Protein AF-A0A813LM99-F1 (afdb_monomer_lite)

pLDDT: mean 80.03, std 7.26, range [45.28, 90.12]

Sequence (158 aa):
MTRDASDLASMAFMKMPTLFSSFMRLTMLLLYQVAMPIALGKSLTITQALVRFGPAFAFPMVLISFLRYRTKTTEKALEAQHSAQNAMVQHVKMAIANFEIVRDYRKRGATIEQFEEKIRAFNGRFAHTAAINVNNNKFAAWCTLGLTSIWIQILGCS

Secondary structure (DSSP, 8-state):
-HHHHHHHHHHHHHHHHHHHHHHHHHHHHHHHHHHHHHHTT----HHHHHHHHHHHHHHHHHHHHHHHHHHHHHHHHHHHHHHHHHHHHHHHHHHHHTHHHHHHTTTHHHHHHHHHHHHHHHHHHHHHHHHHHHHHHHHHHHHHHHHHHHHHHHHHT-

Organism: Polarella glacialis (NCBI:txid89957)

Foldseek 3Di:
DVVVVVVVVVVVVVCVVVVVVVVVVLVVLVVCLVVVCVVVVDDDDPVNVCLSCVCSVVLVVVVVVVVVVLVVVLVVLVVQLVVLVVVLVVLVVVCVVCVVVCVVVVVVVVSVVVNVVSVVSNVVSVVVSVVSVVCVVCVSVVSVVVSVVVSCVVVVVD

Structure (mmCIF, N/CA/C/O backbone):
data_AF-A0A813LM99-F1
#
_entry.id   AF-A0A813LM99-F1
#
loop_
_atom_site.group_PDB
_atom_site.id
_atom_site.type_symbol
_atom_site.label_atom_id
_atom_site.label_alt_id
_atom_site.label_comp_id
_atom_site.label_asym_id
_atom_site.label_entity_id
_atom_site.label_seq_id
_atom_site.pdbx_PDB_ins_code
_atom_site.Cartn_x
_atom_site.Cartn_y
_atom_site.Cartn_z
_atom_site.occupancy
_atom_site.B_iso_or_equiv
_atom_site.auth_seq_id
_atom_site.auth_comp_id
_atom_site.auth_asym_id
_atom_site.auth_atom_id
_atom_site.pdbx_PDB_model_num
ATOM 1 N N . MET A 1 1 ? 0.162 10.523 18.604 1.00 47.44 1 MET A N 1
ATOM 2 C CA . MET A 1 1 ? 0.596 10.822 17.221 1.00 47.44 1 MET A CA 1
ATOM 3 C C . MET A 1 1 ? 2.117 10.862 17.060 1.00 47.44 1 MET A C 1
ATOM 5 O O . MET A 1 1 ? 2.588 10.468 16.008 1.00 47.44 1 MET A O 1
ATOM 9 N N . THR A 1 2 ? 2.908 11.267 18.064 1.00 55.50 2 THR A N 1
ATOM 10 C CA . THR A 1 2 ? 4.388 11.238 17.984 1.00 55.50 2 THR A CA 1
ATOM 11 C C . THR A 1 2 ? 4.984 9.825 17.939 1.00 55.50 2 THR A C 1
ATOM 13 O O . THR A 1 2 ? 5.972 9.617 17.247 1.00 55.50 2 THR A O 1
ATOM 16 N N . ARG A 1 3 ? 4.354 8.843 18.602 1.00 57.34 3 ARG A N 1
ATOM 17 C CA . ARG A 1 3 ? 4.784 7.431 18.579 1.00 57.34 3 ARG A CA 1
ATOM 18 C C . ARG A 1 3 ? 4.712 6.799 17.182 1.00 57.34 3 ARG A C 1
ATOM 20 O O . ARG A 1 3 ? 5.632 6.111 16.770 1.00 57.34 3 ARG A O 1
ATOM 27 N N . ASP A 1 4 ? 3.644 7.073 16.436 1.00 65.12 4 ASP A N 1
ATOM 28 C CA . ASP A 1 4 ? 3.460 6.489 15.100 1.00 65.12 4 ASP A CA 1
ATOM 29 C C . ASP A 1 4 ? 4.353 7.182 14.055 1.00 65.12 4 ASP A C 1
ATOM 31 O O . ASP A 1 4 ? 4.738 6.577 13.058 1.00 65.12 4 ASP A O 1
ATOM 35 N N . ALA A 1 5 ? 4.741 8.440 14.304 1.00 72.25 5 ALA A N 1
ATOM 36 C CA . ALA A 1 5 ? 5.650 9.188 13.442 1.00 72.25 5 ALA A CA 1
ATOM 37 C C . ALA A 1 5 ? 7.087 8.636 13.477 1.00 72.25 5 ALA A C 1
ATOM 39 O O . ALA A 1 5 ? 7.723 8.548 12.426 1.00 72.25 5 ALA A O 1
ATOM 40 N N . SER A 1 6 ? 7.594 8.228 14.650 1.00 75.25 6 SER A N 1
ATOM 41 C CA . SER A 1 6 ? 8.930 7.622 14.761 1.00 75.25 6 SER A CA 1
ATOM 42 C C . SER A 1 6 ? 8.997 6.247 14.097 1.00 75.25 6 SER A C 1
ATOM 44 O O . SER A 1 6 ? 9.961 5.957 13.387 1.00 75.25 6 SER A O 1
ATOM 46 N N . ASP A 1 7 ? 7.951 5.432 14.256 1.00 76.75 7 ASP A N 1
ATOM 47 C CA . ASP A 1 7 ? 7.863 4.119 13.609 1.00 76.75 7 ASP A CA 1
ATOM 48 C C . ASP A 1 7 ? 7.746 4.252 12.086 1.00 76.75 7 ASP A C 1
ATOM 50 O O . ASP A 1 7 ? 8.410 3.528 11.340 1.00 76.75 7 ASP A O 1
ATOM 54 N N . LEU A 1 8 ? 6.960 5.222 11.607 1.00 77.88 8 LEU A N 1
ATOM 55 C CA . LEU A 1 8 ? 6.831 5.512 10.180 1.00 77.88 8 LEU A CA 1
ATOM 56 C C . LEU A 1 8 ? 8.158 5.979 9.571 1.00 77.88 8 LEU A C 1
ATOM 58 O O . LEU A 1 8 ? 8.536 5.508 8.497 1.00 77.88 8 LEU A O 1
ATOM 62 N N . ALA A 1 9 ? 8.879 6.870 10.257 1.00 80.12 9 ALA A N 1
ATOM 63 C CA . ALA A 1 9 ? 10.186 7.343 9.813 1.00 80.12 9 ALA A CA 1
ATOM 64 C C . ALA A 1 9 ? 11.206 6.197 9.760 1.00 80.12 9 ALA A C 1
ATOM 66 O O . ALA A 1 9 ? 11.880 6.020 8.745 1.00 80.12 9 ALA A O 1
ATOM 67 N N . SER A 1 10 ? 11.267 5.371 10.806 1.00 80.88 10 SER A N 1
ATOM 68 C CA . SER A 1 10 ? 12.154 4.204 10.863 1.00 80.88 10 SER A CA 1
ATOM 69 C C . SER A 1 10 ? 11.861 3.211 9.729 1.00 80.88 10 SER A C 1
ATOM 71 O O . SER A 1 10 ? 12.764 2.820 8.985 1.00 80.88 10 SER A O 1
ATOM 73 N N . MET A 1 11 ? 10.583 2.888 9.494 1.00 78.69 11 MET A N 1
ATOM 74 C CA . MET A 1 11 ? 10.167 2.041 8.370 1.00 78.69 11 MET A CA 1
ATOM 75 C C . MET A 1 11 ? 10.506 2.648 7.003 1.00 78.69 11 MET A C 1
ATOM 77 O O . MET A 1 11 ? 10.877 1.915 6.083 1.00 78.69 11 MET A O 1
ATOM 81 N N . ALA A 1 12 ? 10.389 3.969 6.847 1.00 76.50 12 ALA A N 1
ATOM 82 C CA . ALA A 1 12 ? 10.765 4.653 5.613 1.00 76.50 12 ALA A CA 1
ATOM 83 C C . ALA A 1 12 ? 12.275 4.544 5.357 1.00 76.50 12 ALA A C 1
ATOM 85 O O . ALA A 1 12 ? 12.684 4.173 4.253 1.00 76.50 12 ALA A O 1
ATOM 86 N N . PHE A 1 13 ? 13.096 4.771 6.386 1.00 83.38 13 PHE A N 1
ATOM 87 C CA . PHE A 1 13 ? 14.548 4.614 6.303 1.00 83.38 13 PHE A CA 1
ATOM 88 C C . PHE A 1 13 ? 14.961 3.180 5.964 1.00 83.38 13 PHE A C 1
ATOM 90 O O . PHE A 1 13 ? 15.801 2.989 5.087 1.00 83.38 13 PHE A O 1
ATOM 97 N N . MET A 1 14 ? 14.329 2.165 6.561 1.00 84.31 14 MET A N 1
ATOM 98 C CA . MET A 1 14 ? 14.629 0.759 6.247 1.00 84.31 14 MET A CA 1
ATOM 99 C C . MET A 1 14 ? 14.322 0.386 4.789 1.00 84.31 14 MET A C 1
ATOM 101 O O . MET A 1 14 ? 14.951 -0.518 4.240 1.00 84.31 14 MET A O 1
ATOM 105 N N . LYS A 1 15 ? 13.380 1.078 4.136 1.00 79.56 15 LYS A N 1
ATOM 106 C CA . LYS A 1 15 ? 13.015 0.817 2.734 1.00 79.56 15 LYS A CA 1
ATOM 107 C C . LYS A 1 15 ? 13.842 1.604 1.715 1.00 79.56 15 LYS A C 1
ATOM 109 O O . LYS A 1 15 ? 13.859 1.225 0.542 1.00 79.56 15 LYS A O 1
ATOM 114 N N . MET A 1 16 ? 14.555 2.653 2.131 1.00 80.75 16 MET A N 1
ATOM 115 C CA . MET A 1 16 ? 15.387 3.468 1.235 1.00 80.75 16 MET A CA 1
ATOM 116 C C . MET A 1 16 ? 16.490 2.672 0.510 1.00 80.75 16 MET A C 1
ATOM 118 O O . MET A 1 16 ? 16.599 2.814 -0.710 1.00 80.75 16 MET A O 1
ATOM 122 N N . PRO A 1 17 ? 17.257 1.778 1.167 1.00 83.62 17 PRO A N 1
ATOM 123 C CA . PRO A 1 17 ? 18.257 0.956 0.479 1.00 83.62 17 PRO A CA 1
ATOM 124 C C . PRO A 1 17 ? 17.652 0.050 -0.600 1.00 83.62 17 PRO A C 1
ATOM 126 O O . PRO A 1 17 ? 18.234 -0.136 -1.669 1.00 83.62 17 PRO A O 1
ATOM 129 N N . THR A 1 18 ? 16.457 -0.494 -0.359 1.00 81.38 18 THR A N 1
ATOM 130 C CA . THR A 1 18 ? 15.755 -1.350 -1.326 1.00 81.38 18 THR A CA 1
ATOM 131 C C . THR A 1 18 ? 15.295 -0.558 -2.550 1.00 81.38 18 THR A C 1
ATOM 133 O O . THR A 1 18 ? 15.402 -1.042 -3.682 1.00 81.38 18 THR A O 1
ATOM 136 N N . LEU A 1 19 ? 14.824 0.675 -2.341 1.00 81.00 19 LEU A N 1
ATOM 137 C CA . LEU A 1 19 ? 14.485 1.599 -3.425 1.00 81.00 19 LEU A CA 1
ATOM 138 C C . LEU A 1 19 ? 15.724 1.965 -4.242 1.00 81.00 19 LEU A C 1
ATOM 140 O O . LEU A 1 19 ? 15.689 1.875 -5.468 1.00 81.00 19 LEU A O 1
ATOM 144 N N . PHE A 1 20 ? 16.830 2.287 -3.572 1.00 83.75 20 PHE A N 1
ATOM 145 C CA . PHE A 1 20 ? 18.097 2.599 -4.228 1.00 83.75 20 PHE A CA 1
ATOM 146 C C . PHE A 1 20 ? 18.624 1.420 -5.059 1.00 83.75 20 PHE A C 1
ATOM 148 O O . PHE A 1 20 ? 19.021 1.596 -6.209 1.00 83.75 20 PHE A O 1
ATOM 155 N N . SER A 1 21 ? 18.554 0.197 -4.524 1.00 80.56 21 SER A N 1
ATOM 156 C CA . SER A 1 21 ? 18.930 -1.017 -5.259 1.00 80.56 21 SER A CA 1
ATOM 157 C C . SER A 1 21 ? 18.062 -1.228 -6.504 1.00 80.56 21 SER A C 1
ATOM 159 O O . SER A 1 21 ? 18.578 -1.530 -7.581 1.00 80.56 21 SER A O 1
ATOM 161 N N . SER A 1 22 ? 16.749 -1.025 -6.382 1.00 81.25 22 SER A N 1
ATOM 162 C CA . SER A 1 22 ? 15.813 -1.158 -7.506 1.00 81.25 22 SER A CA 1
ATOM 163 C C . SER A 1 22 ? 16.073 -0.105 -8.584 1.00 81.25 22 SER A C 1
ATOM 165 O O . SER A 1 22 ? 16.077 -0.428 -9.771 1.00 81.25 22 SER A O 1
ATOM 167 N N . PHE A 1 23 ? 16.361 1.130 -8.172 1.00 82.81 23 PHE A N 1
ATOM 168 C CA . PHE A 1 23 ? 16.754 2.216 -9.065 1.00 82.81 23 PHE A CA 1
ATOM 169 C C . PHE A 1 23 ? 18.056 1.894 -9.809 1.00 82.81 23 PHE A C 1
ATOM 171 O O . PHE A 1 23 ? 18.082 1.944 -11.034 1.00 82.81 23 PHE A O 1
ATOM 178 N N . MET A 1 24 ? 19.105 1.464 -9.100 1.00 86.12 24 MET A N 1
ATOM 179 C CA . MET A 1 24 ? 20.379 1.075 -9.717 1.00 86.12 24 MET A CA 1
ATOM 180 C C . MET A 1 24 ? 20.224 -0.071 -10.721 1.00 86.12 24 MET A C 1
ATOM 182 O O . MET A 1 24 ? 20.816 -0.025 -11.798 1.00 86.12 24 MET A O 1
ATOM 186 N N . ARG A 1 25 ? 19.399 -1.082 -10.415 1.00 83.06 25 ARG A N 1
ATOM 187 C CA . ARG A 1 25 ? 19.092 -2.175 -11.356 1.00 83.06 25 ARG A CA 1
ATOM 188 C C . ARG A 1 25 ? 18.415 -1.664 -12.627 1.00 83.06 25 ARG A C 1
ATOM 190 O O . ARG A 1 25 ? 18.757 -2.121 -13.713 1.00 83.06 25 ARG A O 1
ATOM 197 N N . LEU A 1 26 ? 17.485 -0.719 -12.496 1.00 83.12 26 LEU A N 1
ATOM 198 C CA . LEU A 1 26 ? 16.784 -0.121 -13.631 1.00 83.12 26 LEU A CA 1
ATOM 199 C C . LEU A 1 26 ? 17.740 0.718 -14.494 1.00 83.12 26 LEU A C 1
ATOM 201 O O . LEU A 1 26 ? 17.741 0.584 -15.715 1.00 83.12 26 LEU A O 1
ATOM 205 N N . THR A 1 27 ? 18.624 1.493 -13.862 1.00 83.88 27 THR A N 1
ATOM 206 C CA . THR A 1 27 ? 19.686 2.252 -14.540 1.00 83.88 27 THR A CA 1
ATOM 207 C C . THR A 1 27 ? 20.657 1.336 -15.288 1.00 83.88 27 THR A C 1
ATOM 209 O O . THR A 1 27 ? 20.966 1.592 -16.449 1.00 83.88 27 THR A O 1
ATOM 212 N N . MET A 1 28 ? 21.094 0.234 -14.671 1.00 84.94 28 MET A N 1
ATOM 213 C CA . MET A 1 28 ? 21.961 -0.755 -15.326 1.00 84.94 28 MET A CA 1
ATOM 214 C C . MET A 1 28 ? 21.278 -1.420 -16.527 1.00 84.94 28 MET A C 1
ATOM 216 O O . MET A 1 28 ? 21.910 -1.611 -17.564 1.00 84.94 28 MET A O 1
ATOM 220 N N . LEU A 1 29 ? 19.981 -1.723 -16.419 1.00 83.56 29 LEU A N 1
ATOM 221 C CA . LEU A 1 29 ? 19.186 -2.244 -17.533 1.00 83.56 29 LEU A CA 1
ATOM 222 C C . LEU A 1 29 ? 19.139 -1.264 -18.711 1.00 83.56 29 LEU A C 1
ATOM 224 O O . LEU A 1 29 ? 19.347 -1.678 -19.849 1.00 83.56 29 LEU A O 1
ATOM 228 N N . LEU A 1 30 ? 18.918 0.026 -18.447 1.00 82.81 30 LEU A N 1
ATOM 229 C CA . LEU A 1 30 ? 18.904 1.059 -19.487 1.00 82.81 30 LEU A CA 1
ATOM 230 C C . LEU A 1 30 ? 20.275 1.215 -20.157 1.00 82.81 30 LEU A C 1
ATOM 232 O O . LEU A 1 30 ? 20.355 1.257 -21.384 1.00 82.81 30 LEU A O 1
ATOM 236 N N . LEU A 1 31 ? 21.356 1.236 -19.371 1.00 85.81 31 LEU A N 1
ATOM 237 C CA . LEU A 1 31 ? 22.721 1.287 -19.901 1.00 85.81 31 LEU A CA 1
ATOM 238 C C . LEU A 1 31 ? 23.025 0.076 -20.789 1.00 85.81 31 LEU A C 1
ATOM 240 O O . LEU A 1 31 ? 23.571 0.237 -21.878 1.00 85.81 31 LEU A O 1
ATOM 244 N N . TYR A 1 32 ? 22.617 -1.124 -20.371 1.00 82.12 32 TYR A N 1
ATOM 245 C CA . TYR A 1 32 ? 22.769 -2.337 -21.173 1.00 82.12 32 TYR A CA 1
ATOM 246 C C . TYR A 1 32 ? 21.980 -2.266 -22.489 1.00 82.12 32 TYR A C 1
ATOM 248 O O . TYR A 1 32 ? 22.522 -2.577 -23.552 1.00 82.12 32 TYR A O 1
ATOM 256 N N . GLN A 1 33 ? 20.726 -1.806 -22.445 1.00 76.81 33 GLN A N 1
ATOM 257 C CA . GLN A 1 33 ? 19.878 -1.658 -23.634 1.00 76.81 33 GLN A CA 1
ATOM 258 C C . GLN A 1 33 ? 20.465 -0.693 -24.678 1.00 76.81 33 GLN A C 1
ATOM 260 O O . GLN A 1 33 ? 20.223 -0.881 -25.872 1.00 76.81 33 GLN A O 1
ATOM 265 N N . VAL A 1 34 ? 21.252 0.300 -24.246 1.00 80.62 34 VAL A N 1
ATOM 266 C CA . VAL A 1 34 ? 21.952 1.257 -25.121 1.00 80.62 34 VAL A CA 1
ATOM 267 C C . VAL A 1 34 ? 23.315 0.728 -25.582 1.00 80.62 34 VAL A C 1
ATOM 269 O O . VAL A 1 34 ? 23.651 0.856 -26.757 1.00 80.62 34 VAL A O 1
ATOM 272 N N . ALA A 1 35 ? 24.095 0.100 -24.700 1.00 82.44 35 ALA A N 1
ATOM 273 C CA . ALA A 1 35 ? 25.438 -0.387 -25.022 1.00 82.44 35 ALA A CA 1
ATOM 274 C C . ALA A 1 35 ? 25.431 -1.556 -26.024 1.00 82.44 35 ALA A C 1
ATOM 276 O O . ALA A 1 35 ? 26.299 -1.648 -26.891 1.00 82.44 35 ALA A O 1
ATOM 277 N N . MET A 1 36 ? 24.432 -2.438 -25.938 1.00 79.50 36 MET A N 1
ATOM 278 C CA . MET A 1 36 ? 24.330 -3.647 -26.761 1.00 79.50 36 MET A CA 1
ATOM 279 C C . MET A 1 36 ? 24.196 -3.378 -28.281 1.00 79.50 36 MET A C 1
ATOM 281 O O . MET A 1 36 ? 24.954 -3.972 -29.050 1.00 79.50 36 MET A O 1
ATOM 285 N N . PRO A 1 37 ? 23.315 -2.476 -28.767 1.00 75.69 37 PRO A N 1
ATOM 286 C CA . PRO A 1 37 ? 23.259 -2.129 -30.192 1.00 75.69 37 PRO A CA 1
ATOM 287 C C . PRO A 1 37 ? 24.516 -1.405 -30.695 1.00 75.69 37 PRO A C 1
ATOM 289 O O . PRO A 1 37 ? 24.904 -1.627 -31.841 1.00 75.69 37 PRO A O 1
ATOM 292 N N . ILE A 1 38 ? 25.178 -0.606 -29.846 1.00 79.44 38 ILE A N 1
ATOM 293 C CA . ILE A 1 38 ? 26.441 0.072 -30.186 1.00 79.44 38 ILE A CA 1
ATOM 294 C C . ILE A 1 38 ? 27.554 -0.962 -30.403 1.00 79.44 38 ILE A C 1
ATOM 296 O O . ILE A 1 38 ? 28.254 -0.904 -31.410 1.00 79.44 38 ILE A O 1
ATOM 300 N N . ALA A 1 39 ? 27.672 -1.952 -29.511 1.00 81.38 39 ALA A N 1
ATOM 301 C CA . ALA A 1 39 ? 28.672 -3.017 -29.618 1.00 81.38 39 ALA A CA 1
ATOM 302 C C . ALA A 1 39 ? 28.468 -3.931 -30.843 1.00 81.38 39 ALA A C 1
ATOM 304 O O . ALA A 1 39 ? 29.433 -4.474 -31.372 1.00 81.38 39 ALA A O 1
ATOM 305 N N . LEU A 1 40 ? 27.224 -4.095 -31.307 1.00 79.25 40 LEU A N 1
ATOM 306 C CA . LEU A 1 40 ? 26.883 -4.908 -32.483 1.00 79.25 40 LEU A CA 1
ATOM 307 C C . LEU A 1 40 ? 26.834 -4.119 -33.800 1.00 79.25 40 LEU A C 1
ATOM 309 O O . LEU A 1 40 ? 26.554 -4.716 -34.839 1.00 79.25 40 LEU A O 1
ATOM 313 N N . GLY A 1 41 ? 27.055 -2.799 -33.776 1.00 70.62 41 GLY A N 1
ATOM 314 C CA . GLY A 1 41 ? 27.061 -1.951 -34.974 1.00 70.62 41 GLY A CA 1
ATOM 315 C C . GLY A 1 41 ? 25.734 -1.910 -35.747 1.00 70.62 41 GLY A C 1
ATOM 316 O O . GLY A 1 41 ? 25.720 -1.539 -36.919 1.00 70.62 41 GLY A O 1
ATOM 317 N N . LYS A 1 42 ? 24.612 -2.308 -35.131 1.00 69.50 42 LYS A N 1
ATOM 318 C CA . LYS A 1 42 ? 23.290 -2.339 -35.781 1.00 69.50 42 LYS A CA 1
ATOM 319 C C . LYS A 1 42 ? 22.564 -1.011 -35.576 1.00 69.50 42 LYS A C 1
ATOM 321 O O . LYS A 1 42 ? 22.453 -0.534 -34.447 1.00 69.50 42 LYS A O 1
ATOM 326 N N . SER A 1 43 ? 22.018 -0.439 -36.651 1.00 66.06 43 SER A N 1
ATOM 327 C CA . SER A 1 43 ? 21.161 0.744 -36.556 1.00 66.06 43 SER A CA 1
ATOM 328 C C . SER A 1 43 ? 19.823 0.378 -35.910 1.00 66.06 43 SER A C 1
ATOM 330 O O . SER A 1 43 ? 19.208 -0.642 -36.222 1.00 66.06 43 SER A O 1
ATOM 332 N N . LEU A 1 44 ? 19.376 1.204 -34.965 1.00 64.50 44 LEU A N 1
ATOM 333 C CA . LEU A 1 44 ? 18.089 1.018 -34.303 1.00 64.50 44 LEU A CA 1
ATOM 334 C C . LEU A 1 44 ? 16.976 1.531 -35.216 1.00 64.50 44 LEU A C 1
ATOM 336 O O . LEU A 1 44 ? 16.836 2.735 -35.425 1.00 64.50 44 LEU A O 1
ATOM 340 N N . THR A 1 45 ? 16.148 0.626 -35.730 1.00 76.69 45 THR A N 1
ATOM 341 C CA . THR A 1 45 ? 14.853 1.011 -36.301 1.00 76.69 45 THR A CA 1
ATOM 342 C C . THR A 1 45 ? 13.924 1.478 -35.174 1.00 76.69 45 THR A C 1
ATOM 344 O O . THR A 1 45 ? 13.926 0.905 -34.082 1.00 76.69 45 THR A O 1
ATOM 347 N N . ILE A 1 46 ? 13.101 2.499 -35.434 1.00 74.81 46 ILE A N 1
ATOM 348 C CA . ILE A 1 46 ? 12.179 3.117 -34.457 1.00 74.81 46 ILE A CA 1
ATOM 349 C C . ILE A 1 46 ? 11.298 2.069 -33.753 1.00 74.81 46 ILE A C 1
ATOM 351 O O . ILE A 1 46 ? 11.072 2.144 -32.546 1.00 74.81 46 ILE A O 1
ATOM 355 N N . THR A 1 47 ? 10.860 1.044 -34.484 1.00 75.12 47 THR A N 1
ATOM 356 C CA . THR A 1 47 ? 10.064 -0.073 -33.957 1.00 75.12 47 THR A CA 1
ATOM 357 C C . THR A 1 47 ? 10.819 -0.900 -32.912 1.00 75.12 47 THR A C 1
ATOM 359 O O . THR A 1 47 ? 10.259 -1.233 -31.870 1.00 75.12 47 THR A O 1
ATOM 362 N N . GLN A 1 48 ? 12.108 -1.174 -33.123 1.00 73.75 48 GLN A N 1
ATOM 363 C CA . GLN A 1 48 ? 12.944 -1.933 -32.185 1.00 73.75 48 GLN A CA 1
ATOM 364 C C . GLN A 1 48 ? 13.284 -1.128 -30.928 1.00 73.75 48 GLN A C 1
ATOM 366 O O . GLN A 1 48 ? 13.389 -1.696 -29.839 1.00 73.75 48 GLN A O 1
ATOM 371 N N . ALA A 1 49 ? 13.426 0.194 -31.063 1.00 73.44 49 ALA A N 1
ATOM 372 C CA . ALA A 1 49 ? 13.610 1.089 -29.927 1.00 73.44 49 ALA A CA 1
ATOM 373 C C . ALA A 1 49 ? 12.348 1.139 -29.050 1.00 73.44 49 ALA A C 1
ATOM 375 O O . ALA A 1 49 ? 12.445 0.991 -27.831 1.00 73.44 49 ALA A O 1
ATOM 376 N N . LEU A 1 50 ? 11.163 1.267 -29.659 1.00 77.50 50 LEU A N 1
ATOM 377 C CA . LEU A 1 50 ? 9.896 1.314 -28.926 1.00 77.50 50 LEU A CA 1
ATOM 378 C C . LEU A 1 50 ? 9.632 0.019 -28.152 1.00 77.50 50 LEU A C 1
ATOM 380 O O . LEU A 1 50 ? 9.219 0.073 -26.998 1.00 77.50 50 LEU A O 1
ATOM 384 N N . VAL A 1 51 ? 9.919 -1.134 -28.763 1.00 77.50 51 VAL A N 1
ATOM 385 C CA . VAL A 1 51 ? 9.834 -2.424 -28.078 1.00 77.50 51 VAL A CA 1
ATOM 386 C C . VAL A 1 51 ? 10.830 -2.418 -26.915 1.00 77.50 51 VAL A C 1
ATOM 388 O O . VAL A 1 51 ? 10.397 -2.451 -25.772 1.00 77.50 51 VAL A O 1
ATOM 391 N N . ARG A 1 52 ? 12.142 -2.254 -27.142 1.00 73.69 52 ARG A N 1
ATOM 392 C CA . ARG A 1 52 ? 13.181 -2.352 -26.083 1.00 73.69 52 ARG A CA 1
ATOM 393 C C . ARG A 1 52 ? 12.977 -1.429 -24.880 1.00 73.69 52 ARG A C 1
ATOM 395 O O . ARG A 1 52 ? 13.138 -1.879 -23.745 1.00 73.69 52 ARG A O 1
ATOM 402 N N . PHE A 1 53 ? 12.630 -0.169 -25.118 1.00 79.50 53 PHE A N 1
ATOM 403 C CA . PHE A 1 53 ? 12.490 0.826 -24.052 1.00 79.50 53 PHE A CA 1
ATOM 404 C C . PHE A 1 53 ? 11.059 0.926 -23.506 1.00 79.50 53 PHE A C 1
ATOM 406 O O . PHE A 1 53 ? 10.869 1.372 -22.375 1.00 79.50 53 PHE A O 1
ATOM 413 N N . GLY A 1 54 ? 10.050 0.479 -24.258 1.00 80.12 54 GLY A N 1
ATOM 414 C CA . GLY A 1 54 ? 8.632 0.609 -23.913 1.00 80.12 54 GLY A CA 1
ATOM 415 C C . GLY A 1 54 ? 8.274 0.143 -22.496 1.00 80.12 54 GLY A C 1
ATOM 416 O O . GLY A 1 54 ? 7.708 0.934 -21.742 1.00 80.12 54 GLY A O 1
ATOM 417 N N . PRO A 1 55 ? 8.638 -1.080 -22.065 1.00 79.19 55 PRO A N 1
ATOM 418 C CA . PRO A 1 55 ? 8.317 -1.574 -20.725 1.00 79.19 55 PRO A CA 1
ATOM 419 C C . PRO A 1 55 ? 8.979 -0.774 -19.601 1.00 79.19 55 PRO A C 1
ATOM 421 O O . PRO A 1 55 ? 8.368 -0.586 -18.550 1.00 79.19 55 PRO A O 1
ATOM 424 N N . ALA A 1 56 ? 10.204 -0.280 -19.823 1.00 78.94 56 ALA A N 1
ATOM 425 C CA . ALA A 1 56 ? 10.955 0.483 -18.827 1.00 78.94 56 ALA A CA 1
ATOM 426 C C . ALA A 1 56 ? 10.268 1.814 -18.481 1.00 78.94 56 ALA A C 1
ATOM 428 O O . ALA A 1 56 ? 10.380 2.275 -17.348 1.00 78.94 56 ALA A O 1
ATOM 429 N N . PHE A 1 57 ? 9.510 2.388 -19.423 1.00 79.69 57 PHE A N 1
ATOM 430 C CA . PHE A 1 57 ? 8.716 3.603 -19.212 1.00 79.69 57 PHE A CA 1
ATOM 431 C C . PHE A 1 57 ? 7.240 3.316 -18.902 1.00 79.69 57 PHE A C 1
ATOM 433 O O . PHE A 1 57 ? 6.646 3.986 -18.057 1.00 79.69 57 PHE A O 1
ATOM 440 N N . ALA A 1 58 ? 6.643 2.297 -19.522 1.00 81.44 58 ALA A N 1
ATOM 441 C CA . ALA A 1 58 ? 5.250 1.926 -19.285 1.00 81.44 58 ALA A CA 1
ATOM 442 C C . ALA A 1 58 ? 5.026 1.446 -17.843 1.00 81.44 58 ALA A C 1
ATOM 444 O O . ALA A 1 58 ? 4.059 1.851 -17.197 1.00 81.44 58 ALA A O 1
ATOM 445 N N . PHE A 1 59 ? 5.946 0.638 -17.305 1.00 77.00 59 PHE A N 1
ATOM 446 C CA . PHE A 1 59 ? 5.849 0.114 -15.944 1.00 77.00 59 PHE A CA 1
ATOM 447 C C . PHE A 1 59 ? 5.773 1.208 -14.860 1.00 77.00 59 PHE A C 1
ATOM 449 O O . PHE A 1 59 ? 4.799 1.211 -14.100 1.00 77.00 59 PHE A O 1
ATOM 456 N N . PRO A 1 60 ? 6.723 2.166 -14.765 1.00 81.00 60 PRO A N 1
ATOM 457 C CA . PRO A 1 60 ? 6.651 3.219 -13.756 1.00 81.00 60 PRO A CA 1
ATOM 458 C C . PRO A 1 60 ? 5.434 4.130 -13.947 1.00 81.00 60 PRO A C 1
ATOM 460 O O . PRO A 1 60 ? 4.840 4.540 -12.954 1.00 81.00 60 PRO A O 1
ATOM 463 N N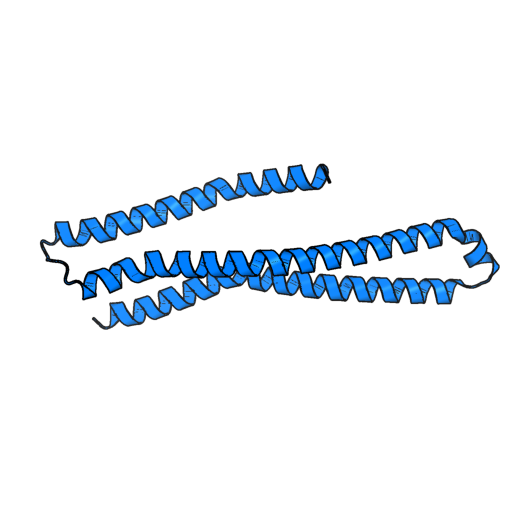 . MET A 1 61 ? 4.999 4.400 -15.182 1.00 83.94 61 MET A N 1
ATOM 464 C CA . MET A 1 61 ? 3.813 5.230 -15.442 1.00 83.94 61 MET A CA 1
ATOM 465 C C . MET A 1 61 ? 2.523 4.590 -14.911 1.00 83.94 61 MET A C 1
ATOM 467 O O . MET A 1 61 ? 1.720 5.259 -14.247 1.00 83.94 61 MET A O 1
ATOM 471 N N . VAL A 1 62 ? 2.345 3.285 -15.137 1.00 83.00 62 VAL A N 1
ATOM 472 C CA . VAL A 1 62 ? 1.206 2.520 -14.603 1.00 83.00 62 VAL A CA 1
ATOM 473 C C . VAL A 1 62 ? 1.275 2.458 -13.076 1.00 83.00 62 VAL A C 1
ATOM 475 O O . VAL A 1 62 ? 0.275 2.709 -12.399 1.00 83.00 62 VAL A O 1
ATOM 478 N N . LEU A 1 63 ? 2.461 2.202 -12.517 1.00 80.88 63 LEU A N 1
ATOM 479 C CA . LEU A 1 63 ? 2.658 2.116 -11.071 1.00 80.88 63 LEU A CA 1
ATOM 480 C C . LEU A 1 63 ? 2.392 3.457 -10.364 1.00 80.88 63 LEU A C 1
ATOM 482 O O . LEU A 1 63 ? 1.728 3.472 -9.329 1.00 80.88 63 LEU A O 1
ATOM 486 N N . ILE A 1 64 ? 2.860 4.581 -10.919 1.00 83.50 64 ILE A N 1
ATOM 487 C CA . ILE A 1 64 ? 2.630 5.933 -10.375 1.00 83.50 64 ILE A CA 1
ATOM 488 C C . ILE A 1 64 ? 1.140 6.280 -10.404 1.00 83.50 64 ILE A C 1
ATOM 490 O O . ILE A 1 64 ? 0.598 6.783 -9.415 1.00 83.50 64 ILE A O 1
ATOM 494 N N . SER A 1 65 ? 0.470 5.989 -11.518 1.00 84.19 65 SER A N 1
ATOM 495 C CA . SER A 1 65 ? -0.968 6.231 -11.675 1.00 84.19 65 SER A CA 1
ATOM 496 C C . SER A 1 65 ? -1.774 5.433 -10.649 1.00 84.19 65 SER A C 1
ATOM 498 O O . SER A 1 65 ? -2.625 5.987 -9.948 1.00 84.19 65 SER A O 1
ATOM 500 N N . PHE A 1 66 ? -1.434 4.154 -10.475 1.00 82.31 66 PHE A N 1
ATOM 501 C CA . PHE A 1 66 ? -2.040 3.302 -9.459 1.00 82.31 66 PHE A CA 1
ATOM 502 C C . PHE A 1 66 ? -1.754 3.794 -8.035 1.00 82.31 66 PHE A C 1
ATOM 504 O O . PHE A 1 66 ? -2.678 3.894 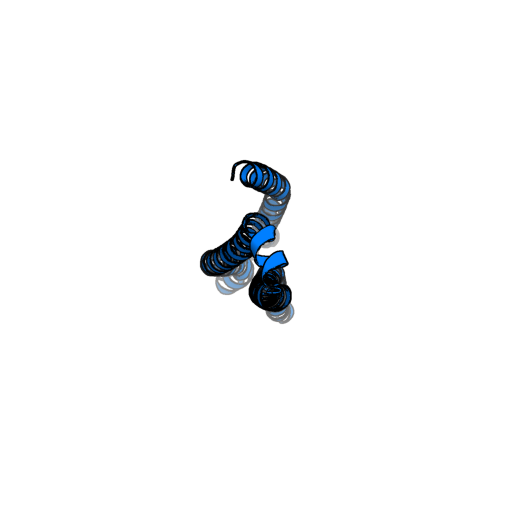-7.229 1.00 82.31 66 PHE A O 1
ATOM 511 N N . LEU A 1 67 ? -0.503 4.152 -7.720 1.00 80.50 67 LEU A N 1
ATOM 512 C CA . LEU A 1 67 ? -0.112 4.672 -6.405 1.00 80.50 67 LEU A CA 1
ATOM 513 C C . LEU A 1 67 ? -0.934 5.905 -6.023 1.00 80.50 67 LEU A C 1
ATOM 515 O O . LEU A 1 67 ? -1.433 5.977 -4.901 1.00 80.50 67 LEU A O 1
ATOM 519 N N . ARG A 1 68 ? -1.139 6.838 -6.961 1.00 81.69 68 ARG A N 1
ATOM 520 C CA . ARG A 1 68 ? -1.953 8.041 -6.731 1.00 81.69 68 ARG A CA 1
ATOM 521 C C . ARG A 1 68 ? -3.405 7.720 -6.397 1.00 81.69 68 ARG A C 1
ATOM 523 O O . ARG A 1 68 ? -3.963 8.322 -5.480 1.00 81.69 68 ARG A O 1
ATOM 530 N N . TYR A 1 69 ? -4.009 6.778 -7.116 1.00 81.62 69 TYR A N 1
ATOM 531 C CA . TYR A 1 69 ? -5.383 6.356 -6.849 1.00 81.62 69 TYR A CA 1
ATOM 532 C C . TYR A 1 69 ? -5.499 5.621 -5.504 1.00 81.62 69 TYR A C 1
ATOM 534 O O . TYR A 1 69 ? -6.391 5.888 -4.696 1.00 81.62 69 TYR A O 1
ATOM 542 N N . ARG A 1 70 ? -4.535 4.743 -5.225 1.00 84.88 70 ARG A N 1
ATOM 543 C CA . ARG A 1 70 ? -4.489 3.889 -4.038 1.00 84.88 70 ARG A CA 1
ATOM 544 C C . ARG A 1 70 ? -4.364 4.661 -2.730 1.00 84.88 70 ARG A C 1
ATOM 546 O O . ARG A 1 70 ? -4.982 4.258 -1.742 1.00 84.88 70 ARG A O 1
ATOM 553 N N . THR A 1 71 ? -3.570 5.733 -2.703 1.00 77.94 71 THR A N 1
ATOM 554 C CA . THR A 1 71 ? -3.320 6.508 -1.476 1.00 77.94 71 THR A CA 1
ATOM 555 C C . THR A 1 71 ? -4.624 7.020 -0.873 1.00 77.94 71 THR A C 1
ATOM 557 O O . THR A 1 71 ? -4.878 6.770 0.300 1.00 77.94 71 THR A O 1
ATOM 560 N N . LYS A 1 72 ? -5.511 7.603 -1.692 1.00 82.62 72 LYS A N 1
ATOM 561 C CA . LYS A 1 72 ? -6.798 8.147 -1.224 1.00 82.62 72 LYS A CA 1
ATOM 562 C C . LYS A 1 72 ? -7.718 7.073 -0.641 1.00 82.62 72 LYS A C 1
ATOM 564 O O . LYS A 1 72 ? -8.345 7.281 0.392 1.00 82.62 72 LYS A O 1
ATOM 569 N N . THR A 1 73 ? -7.815 5.921 -1.302 1.00 82.56 73 THR A N 1
ATOM 570 C CA . THR A 1 73 ? -8.671 4.814 -0.845 1.00 82.56 73 THR A CA 1
ATOM 571 C C . THR A 1 73 ? -8.143 4.187 0.442 1.00 82.56 73 THR A C 1
ATOM 573 O O . THR A 1 73 ? -8.917 3.882 1.347 1.00 82.56 73 THR A O 1
ATOM 576 N N . THR A 1 74 ? -6.821 4.027 0.543 1.00 84.00 74 THR A N 1
ATOM 577 C CA . THR A 1 74 ? -6.166 3.454 1.728 1.00 84.00 74 THR A CA 1
ATOM 578 C C . THR A 1 74 ? -6.302 4.381 2.932 1.00 84.00 74 THR A C 1
ATOM 580 O O . THR A 1 74 ? -6.620 3.916 4.021 1.00 84.00 74 THR A O 1
ATOM 583 N N . GLU A 1 75 ? -6.129 5.687 2.730 1.00 84.31 75 GLU A N 1
ATOM 584 C CA . GLU A 1 75 ? -6.292 6.705 3.769 1.00 84.31 75 GLU A CA 1
ATOM 585 C C . GLU A 1 75 ? -7.721 6.721 4.326 1.00 84.31 75 GLU A C 1
ATOM 587 O O . GLU A 1 75 ? -7.905 6.600 5.534 1.00 84.31 75 GLU A O 1
ATOM 592 N N . LYS A 1 76 ? -8.738 6.725 3.451 1.00 85.56 76 LYS A N 1
ATOM 593 C CA . LYS A 1 76 ? -10.149 6.649 3.869 1.00 85.56 76 LYS A CA 1
ATOM 594 C C . LYS A 1 76 ? -10.474 5.374 4.652 1.00 85.56 76 LYS A C 1
ATOM 596 O O . LYS A 1 76 ? -11.204 5.424 5.640 1.00 85.56 76 LYS A O 1
ATOM 601 N N . ALA A 1 77 ? -9.954 4.224 4.217 1.00 83.19 77 ALA A N 1
ATOM 602 C CA . ALA A 1 77 ? -10.162 2.957 4.919 1.00 83.19 77 ALA A CA 1
ATOM 603 C C . ALA A 1 77 ? -9.495 2.959 6.30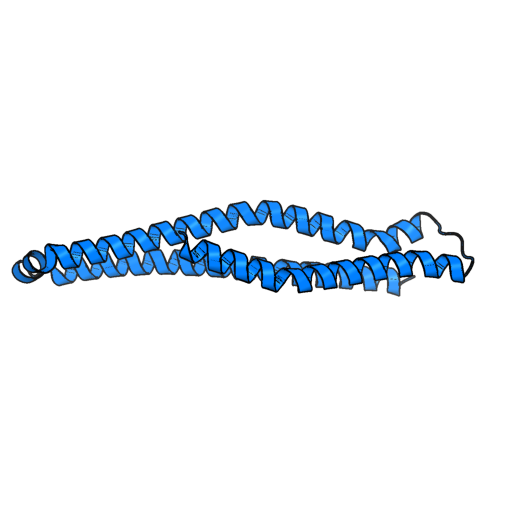7 1.00 83.19 77 ALA A C 1
ATOM 605 O O . ALA A 1 77 ? -10.095 2.507 7.285 1.00 83.19 77 ALA A O 1
ATOM 606 N N . LEU A 1 78 ? -8.288 3.524 6.403 1.00 84.12 78 LEU A N 1
ATOM 607 C CA . LEU A 1 78 ? -7.550 3.653 7.657 1.00 84.12 78 LEU A CA 1
ATOM 608 C C . LEU A 1 78 ? -8.251 4.607 8.636 1.00 84.12 78 LEU A C 1
ATOM 610 O O . LEU A 1 78 ? -8.416 4.275 9.808 1.00 84.12 78 LEU A O 1
ATOM 614 N N . GLU A 1 79 ? -8.733 5.752 8.154 1.00 88.12 79 GLU A N 1
ATOM 615 C CA . GLU A 1 79 ? -9.497 6.710 8.957 1.00 88.12 79 GLU A CA 1
ATOM 616 C C . GLU A 1 79 ? -10.795 6.086 9.495 1.00 88.12 79 GLU A C 1
ATOM 618 O O . GLU A 1 79 ? -11.098 6.182 10.689 1.00 88.12 79 GLU A O 1
ATOM 623 N N . ALA A 1 80 ? -11.528 5.354 8.650 1.00 85.00 80 ALA A N 1
ATOM 624 C CA . ALA A 1 80 ? -12.740 4.648 9.059 1.00 85.00 80 ALA A CA 1
ATOM 625 C C . ALA A 1 80 ? -12.466 3.561 10.115 1.00 85.00 80 ALA A C 1
ATOM 627 O O . ALA A 1 80 ? -13.288 3.361 11.020 1.00 85.00 80 ALA A O 1
ATOM 628 N N . GLN A 1 81 ? -11.328 2.867 10.021 1.00 83.62 81 GLN A N 1
ATOM 629 C CA . GLN A 1 81 ? -10.884 1.897 11.022 1.00 83.62 81 GLN A CA 1
ATOM 630 C C . GLN A 1 81 ? -10.523 2.583 12.347 1.00 83.62 81 GLN A C 1
ATOM 632 O O . GLN A 1 81 ? -10.991 2.144 13.399 1.00 83.62 81 GLN A O 1
ATOM 637 N N . HIS A 1 82 ? -9.750 3.672 12.310 1.00 86.56 82 HIS A N 1
ATOM 638 C CA . HIS A 1 82 ? -9.384 4.439 13.505 1.00 86.56 82 HIS A CA 1
ATOM 639 C C . HIS A 1 82 ? -10.615 5.009 14.216 1.00 86.56 82 HIS A C 1
ATOM 641 O O . HIS A 1 82 ? -10.721 4.916 15.439 1.00 86.56 82 HIS A O 1
ATOM 647 N N . SER A 1 83 ? -11.583 5.534 13.461 1.00 88.88 83 SER A N 1
ATOM 648 C CA . SER A 1 83 ? -12.853 6.025 14.002 1.00 88.88 83 SER A CA 1
ATOM 649 C C . SER A 1 83 ? -13.628 4.921 14.739 1.00 88.88 83 SER A C 1
ATOM 651 O O . SER A 1 83 ? -14.061 5.121 15.876 1.00 88.88 83 SER A O 1
ATOM 653 N N . ALA A 1 84 ? -13.735 3.723 14.149 1.00 82.88 84 ALA A N 1
ATOM 654 C CA . ALA A 1 84 ? -14.401 2.585 14.789 1.00 82.88 84 ALA A CA 1
ATOM 655 C C . ALA A 1 84 ? -13.654 2.085 16.036 1.00 82.88 84 ALA A C 1
ATOM 657 O O . ALA A 1 84 ? -14.281 1.787 17.054 1.00 82.88 84 ALA A O 1
ATOM 658 N N . GLN A 1 85 ? -12.320 2.051 15.990 1.00 85.38 85 GLN A N 1
ATOM 659 C CA . GLN A 1 85 ? -11.499 1.710 17.150 1.00 85.38 85 GLN A CA 1
ATOM 660 C C . GLN A 1 85 ? -11.710 2.707 18.292 1.00 85.38 85 GLN A C 1
ATOM 662 O O . GLN A 1 85 ? -11.889 2.305 19.442 1.00 85.38 85 GLN A O 1
ATOM 667 N N . ASN A 1 86 ? -11.730 4.005 17.982 1.00 90.12 86 ASN A N 1
ATOM 668 C CA . ASN A 1 86 ? -11.929 5.042 18.984 1.00 90.12 86 ASN A CA 1
ATOM 669 C C . ASN A 1 86 ? -13.330 4.948 19.610 1.00 90.12 86 ASN A C 1
ATOM 671 O O . ASN A 1 86 ? -13.459 5.020 20.830 1.00 90.12 86 ASN A O 1
ATOM 675 N N . ALA A 1 87 ? -14.363 4.681 18.803 1.00 85.81 87 ALA A N 1
ATOM 676 C CA . ALA A 1 87 ? -15.728 4.464 19.285 1.00 85.81 87 ALA A CA 1
ATOM 677 C C . ALA A 1 87 ? -15.844 3.246 20.223 1.00 85.81 87 ALA A C 1
ATOM 679 O O . ALA A 1 87 ? -16.551 3.306 21.233 1.00 85.81 87 ALA A O 1
ATOM 680 N N . MET A 1 88 ? -15.130 2.154 19.926 1.00 86.31 88 MET A N 1
ATOM 681 C CA . MET A 1 88 ? -15.057 0.974 20.794 1.00 86.31 88 MET A CA 1
ATOM 682 C C . MET A 1 88 ? -14.371 1.307 22.127 1.00 86.31 88 MET A C 1
ATOM 684 O O . MET A 1 88 ? -14.935 1.049 23.190 1.00 86.31 88 MET A O 1
ATOM 688 N N . VAL A 1 89 ? -13.192 1.937 22.089 1.00 89.69 89 VAL A N 1
ATOM 689 C CA . VAL A 1 89 ? -12.441 2.325 23.297 1.00 89.69 89 VAL A CA 1
ATOM 690 C C . VAL A 1 89 ? -13.239 3.309 24.154 1.00 89.69 89 VAL A C 1
ATOM 692 O O . VAL A 1 89 ? -13.285 3.174 25.377 1.00 89.69 89 VAL A O 1
ATOM 695 N N . GLN A 1 90 ? -13.902 4.281 23.529 1.00 89.75 90 GLN A N 1
ATOM 696 C CA . GLN A 1 90 ? -14.760 5.236 24.223 1.00 89.75 90 GLN A CA 1
ATOM 697 C C . GLN A 1 90 ? -15.941 4.536 24.903 1.00 89.75 90 GLN A C 1
ATOM 699 O O . GLN A 1 90 ? -16.272 4.873 26.039 1.00 89.75 90 GLN A O 1
ATOM 704 N N . HIS A 1 91 ? -16.532 3.526 24.262 1.00 85.25 91 HIS A N 1
ATOM 705 C CA . HIS A 1 91 ? -17.606 2.749 24.872 1.00 85.25 91 HIS A CA 1
ATOM 706 C C . HIS A 1 91 ? -17.141 1.961 26.099 1.00 85.25 91 HIS A C 1
ATOM 708 O O . HIS A 1 91 ? -17.825 1.982 27.118 1.00 85.25 91 HIS A O 1
ATOM 714 N N . VAL A 1 92 ? -15.958 1.340 26.041 1.00 86.56 92 VAL A N 1
ATOM 715 C CA . VAL A 1 92 ? -15.357 0.650 27.196 1.00 86.56 92 VAL A CA 1
ATOM 716 C C . VAL A 1 92 ? -15.121 1.625 28.345 1.00 86.56 92 VAL A C 1
ATOM 718 O O . VAL A 1 92 ? -15.490 1.336 29.479 1.00 86.56 92 VAL A O 1
ATOM 721 N N . LYS A 1 93 ? -14.573 2.812 28.057 1.00 88.88 93 LYS A N 1
ATOM 722 C CA . LYS A 1 93 ? -14.375 3.859 29.071 1.00 88.88 93 LYS A CA 1
ATOM 723 C C . LYS A 1 93 ? -15.692 4.275 29.726 1.00 88.88 93 LYS A C 1
ATOM 725 O O . LYS A 1 93 ? -15.751 4.375 30.946 1.00 88.88 93 LYS A O 1
ATOM 730 N N . MET A 1 94 ? -16.749 4.471 28.935 1.00 83.81 94 MET A N 1
ATOM 731 C CA . MET A 1 94 ? -18.084 4.785 29.455 1.00 83.81 94 MET A CA 1
ATOM 732 C C . MET A 1 94 ? -18.664 3.638 30.292 1.00 83.81 94 MET A C 1
ATOM 734 O O . MET A 1 94 ? -19.283 3.900 31.318 1.00 83.81 94 MET A O 1
ATOM 738 N N . ALA A 1 95 ? -18.463 2.384 29.885 1.00 82.56 95 ALA A N 1
ATOM 739 C CA . ALA A 1 95 ? -18.946 1.220 30.625 1.00 82.56 95 ALA A CA 1
ATOM 740 C C . ALA A 1 95 ? -18.232 1.057 31.978 1.00 82.56 95 ALA A C 1
ATOM 742 O O . ALA A 1 95 ? -18.884 0.750 32.971 1.00 82.56 95 ALA A O 1
ATOM 743 N N . ILE A 1 96 ? -16.921 1.321 32.033 1.00 86.69 96 ILE A N 1
ATOM 744 C CA . ILE A 1 96 ? -16.142 1.328 33.282 1.00 86.69 96 ILE A CA 1
ATOM 745 C C . ILE A 1 96 ? -16.590 2.483 34.184 1.00 86.69 96 ILE A C 1
ATOM 747 O O . ILE A 1 96 ? -16.838 2.271 35.367 1.00 86.69 96 ILE A O 1
ATOM 751 N N . ALA A 1 97 ? -16.745 3.690 33.628 1.00 86.56 97 ALA A N 1
ATOM 752 C CA . ALA A 1 97 ? -17.163 4.868 34.390 1.00 86.56 97 ALA A CA 1
ATOM 753 C C . ALA A 1 97 ? -18.570 4.724 34.997 1.00 86.56 97 ALA A C 1
ATOM 755 O O . ALA A 1 97 ? -18.839 5.280 36.054 1.00 86.56 97 ALA A O 1
ATOM 756 N N . ASN A 1 98 ? -19.454 3.961 34.348 1.00 83.81 98 ASN A N 1
ATOM 757 C CA . ASN A 1 98 ? -20.826 3.718 34.804 1.00 83.81 98 ASN A CA 1
ATOM 758 C C . ASN A 1 98 ? -21.024 2.301 35.369 1.00 83.81 98 ASN A C 1
ATOM 760 O O . ASN A 1 98 ? -22.151 1.802 35.409 1.00 83.81 98 ASN A O 1
ATOM 764 N N . PHE A 1 99 ? -19.945 1.631 35.782 1.00 82.19 99 PHE A N 1
ATOM 765 C CA . PHE A 1 99 ? -19.988 0.227 36.189 1.00 82.19 99 PHE A CA 1
ATOM 766 C C . PHE A 1 99 ? -20.951 -0.030 37.358 1.00 82.19 99 PHE A C 1
ATOM 768 O O . PHE A 1 99 ? -21.689 -1.013 37.328 1.00 82.19 99 PHE A O 1
ATOM 775 N N . GLU A 1 100 ? -21.001 0.870 38.345 1.00 79.00 100 GLU A N 1
ATOM 776 C CA . GLU A 1 100 ? -21.922 0.765 39.487 1.00 79.00 100 GLU A CA 1
ATOM 777 C C . GLU A 1 100 ? -23.389 0.781 39.040 1.00 79.00 100 GLU A C 1
ATOM 779 O O . GLU A 1 100 ? -24.159 -0.100 39.412 1.00 79.00 100 GLU A O 1
ATOM 784 N N . ILE A 1 101 ? -23.755 1.688 38.129 1.00 77.38 101 ILE A N 1
ATOM 785 C CA . ILE A 1 101 ? -25.112 1.782 37.571 1.00 77.38 101 ILE A CA 1
ATOM 786 C C . ILE A 1 101 ? -25.453 0.520 36.764 1.00 77.38 101 ILE A C 1
ATOM 788 O O . ILE A 1 101 ? -26.549 -0.029 36.871 1.00 77.38 101 ILE A O 1
ATOM 792 N N . VAL A 1 102 ? -24.519 0.015 35.954 1.00 75.38 102 VAL A N 1
ATOM 793 C CA . VAL A 1 102 ? -24.739 -1.207 35.160 1.00 75.38 102 VAL A CA 1
ATOM 794 C C . VAL A 1 102 ? -24.933 -2.431 36.060 1.00 75.38 102 VAL A C 1
ATOM 796 O O . VAL A 1 102 ? -25.783 -3.282 35.763 1.00 75.38 102 VAL A O 1
ATOM 799 N N . ARG A 1 103 ? -24.166 -2.513 37.153 1.00 76.19 103 ARG A N 1
ATOM 800 C CA . ARG A 1 103 ? -24.252 -3.581 38.153 1.00 76.19 103 ARG A CA 1
ATOM 801 C C . ARG A 1 103 ? -25.589 -3.542 38.887 1.00 76.19 103 ARG A C 1
ATOM 803 O O . ARG A 1 103 ? -26.260 -4.572 38.962 1.00 76.19 103 ARG A O 1
ATOM 810 N N . ASP A 1 104 ? -25.991 -2.368 39.357 1.00 75.88 104 ASP A N 1
ATOM 811 C CA . ASP A 1 104 ? -27.165 -2.211 40.214 1.00 75.88 104 ASP A CA 1
ATOM 812 C C . ASP A 1 104 ? -28.481 -2.364 39.426 1.00 75.88 104 ASP A C 1
ATOM 814 O O . ASP A 1 104 ? -29.448 -2.927 39.934 1.00 75.88 104 ASP A O 1
ATOM 818 N N . TYR A 1 105 ? -28.506 -1.989 38.140 1.00 75.44 105 TYR A N 1
ATOM 819 C CA . TYR A 1 105 ? -29.690 -2.128 37.276 1.00 75.44 105 TYR A CA 1
ATOM 820 C C . TYR A 1 105 ? -29.768 -3.450 36.488 1.00 75.44 105 TYR A C 1
ATOM 822 O O . TYR A 1 105 ? -30.623 -3.582 35.609 1.00 75.44 105 TYR A O 1
ATOM 830 N N . ARG A 1 106 ? -28.879 -4.429 36.733 1.00 75.00 106 ARG A N 1
ATOM 831 C CA . ARG A 1 106 ? -28.784 -5.690 35.953 1.00 75.00 106 ARG A CA 1
ATOM 832 C C . ARG A 1 106 ? -28.714 -5.483 34.423 1.00 75.00 106 ARG A C 1
ATOM 834 O O . ARG A 1 106 ? -29.008 -6.398 33.658 1.00 75.00 106 ARG A O 1
ATOM 841 N N . LYS A 1 107 ? -28.258 -4.318 33.941 1.00 74.31 107 LYS A N 1
ATOM 842 C CA . LYS A 1 107 ? -28.187 -3.983 32.498 1.00 74.31 107 LYS A CA 1
ATOM 843 C C . LYS A 1 107 ? -26.979 -4.581 31.773 1.00 74.31 107 LYS A C 1
ATOM 845 O O . LYS A 1 107 ? -26.729 -4.262 30.614 1.00 74.31 107 LYS A O 1
ATOM 850 N N . ARG A 1 108 ? -26.253 -5.483 32.436 1.00 74.94 108 ARG A N 1
ATOM 851 C CA . ARG A 1 108 ? -25.043 -6.128 31.918 1.00 74.94 108 ARG A CA 1
ATOM 852 C C . ARG A 1 108 ? -25.256 -6.764 30.539 1.00 74.94 108 ARG A C 1
ATOM 854 O O . ARG A 1 108 ? -24.392 -6.600 29.691 1.00 74.94 108 ARG A O 1
ATOM 861 N N . GLY A 1 109 ? -26.397 -7.420 30.303 1.00 79.50 109 GLY A N 1
ATOM 862 C CA . GLY A 1 109 ? -26.720 -8.027 29.002 1.00 79.50 109 GLY A CA 1
ATOM 863 C C . GLY A 1 109 ? -26.767 -7.005 27.862 1.00 79.50 109 GLY A C 1
ATOM 864 O O . GLY A 1 109 ? -26.038 -7.141 26.888 1.00 79.50 109 GLY A O 1
ATOM 865 N N . ALA A 1 110 ? -27.517 -5.914 28.038 1.00 81.31 110 ALA A N 1
ATOM 866 C CA . ALA A 1 110 ? -27.635 -4.857 27.032 1.00 81.31 110 ALA A CA 1
ATOM 867 C C . ALA A 1 110 ? -26.300 -4.132 26.767 1.00 81.31 110 ALA A C 1
ATOM 869 O O . ALA A 1 110 ? -26.001 -3.758 25.636 1.00 81.31 110 ALA A O 1
ATOM 870 N N . THR A 1 111 ? -25.469 -3.936 27.798 1.00 76.38 111 THR A N 1
ATOM 871 C CA . THR A 1 111 ? -24.127 -3.351 27.630 1.00 76.38 111 THR A CA 1
ATOM 872 C C . THR A 1 111 ? -23.178 -4.294 26.886 1.00 76.38 111 THR A C 1
ATOM 874 O O . THR A 1 111 ? -22.358 -3.827 26.099 1.00 76.38 111 THR A O 1
ATOM 877 N N . ILE A 1 112 ? -23.296 -5.610 27.098 1.00 82.88 112 ILE A N 1
ATOM 878 C CA . ILE A 1 112 ? -22.524 -6.616 26.356 1.00 82.88 112 ILE A CA 1
ATOM 879 C C . ILE A 1 112 ? -22.946 -6.637 24.884 1.00 82.88 112 ILE A C 1
ATOM 881 O O . ILE A 1 112 ? -22.074 -6.569 24.026 1.00 82.88 112 ILE A O 1
ATOM 885 N N . GLU A 1 113 ? -24.246 -6.632 24.577 1.00 87.25 113 GLU A N 1
ATOM 886 C CA . GLU A 1 113 ? -24.739 -6.602 23.189 1.00 87.25 113 GLU A CA 1
ATOM 887 C C . GLU A 1 113 ? -24.245 -5.363 22.421 1.00 87.25 113 GLU A C 1
ATOM 889 O O . GLU A 1 113 ? -23.736 -5.480 21.306 1.00 87.25 113 GLU A O 1
ATOM 894 N N . GLN A 1 114 ? -24.297 -4.176 23.039 1.00 83.50 114 GLN A N 1
ATOM 895 C CA . GLN A 1 114 ? -23.769 -2.941 22.437 1.00 83.50 114 GLN A CA 1
ATOM 896 C C . GLN A 1 114 ? -22.250 -2.989 22.218 1.00 83.50 114 GLN A C 1
ATOM 898 O O . GLN A 1 114 ? -21.722 -2.401 21.268 1.00 83.50 114 GLN A O 1
ATOM 903 N N . PHE A 1 115 ? -21.526 -3.676 23.100 1.00 82.56 115 PHE A N 1
ATOM 904 C CA . PHE A 1 115 ? -20.091 -3.870 22.952 1.00 82.56 115 PHE A CA 1
ATOM 905 C C . PHE A 1 115 ? -19.766 -4.860 21.827 1.00 82.56 115 PHE A C 1
ATOM 907 O O . PHE A 1 115 ? -18.901 -4.574 20.996 1.00 82.56 115 PHE A O 1
ATOM 914 N N . GLU A 1 116 ? -20.498 -5.971 21.740 1.00 85.12 116 GLU A N 1
ATOM 915 C CA . GLU A 1 116 ? -20.374 -6.954 20.661 1.00 85.12 116 GLU A CA 1
ATOM 916 C C . GLU A 1 116 ? -20.686 -6.351 19.288 1.00 85.12 116 GLU A C 1
ATOM 918 O O . GLU A 1 116 ? -19.963 -6.615 18.323 1.00 85.12 116 GLU A O 1
ATOM 923 N N . GLU A 1 117 ? -21.701 -5.491 19.188 1.00 88.62 117 GLU A N 1
ATOM 924 C CA . GLU A 1 117 ? -22.026 -4.780 17.949 1.00 88.62 117 GLU A CA 1
ATOM 925 C C . GLU A 1 117 ? -20.860 -3.889 17.491 1.00 88.62 117 GLU A C 1
ATOM 927 O O . GLU A 1 117 ? -20.455 -3.922 16.323 1.00 88.62 117 GLU A O 1
ATOM 932 N N . LYS A 1 118 ? -20.250 -3.141 18.420 1.00 82.88 118 LYS A 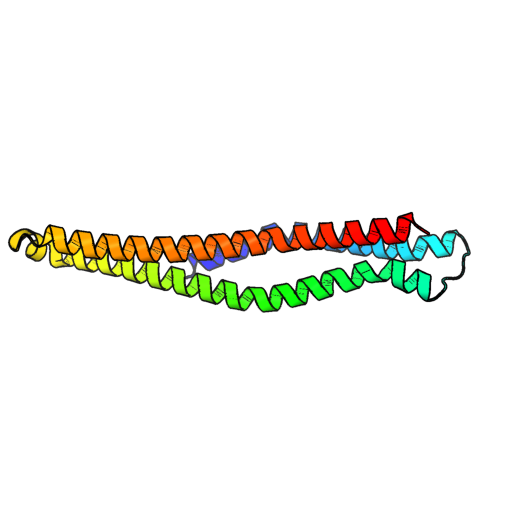N 1
ATOM 933 C CA . LYS A 1 118 ? -19.093 -2.282 18.119 1.00 82.88 118 LYS A CA 1
ATOM 934 C C . LYS A 1 118 ? -17.849 -3.086 17.748 1.00 82.88 118 LYS A C 1
ATOM 936 O O . LYS A 1 118 ? -17.128 -2.677 16.835 1.00 82.88 118 LYS A O 1
ATOM 941 N N . ILE A 1 119 ? -17.620 -4.239 18.383 1.00 86.56 119 ILE A N 1
ATOM 942 C CA . ILE A 1 119 ? -16.558 -5.176 17.984 1.00 86.56 119 ILE A CA 1
ATOM 943 C C . ILE A 1 119 ? -16.816 -5.698 16.570 1.00 86.56 119 ILE A C 1
ATOM 945 O O . ILE A 1 119 ? -15.905 -5.701 15.742 1.00 86.56 119 ILE A O 1
ATOM 949 N N . ARG A 1 120 ? -18.051 -6.105 16.257 1.00 89.00 120 ARG A N 1
ATOM 950 C CA . ARG A 1 120 ? -18.415 -6.605 14.926 1.00 89.00 120 ARG A CA 1
ATOM 951 C C . ARG A 1 120 ? -18.190 -5.538 13.853 1.00 89.00 120 ARG A C 1
ATOM 953 O O . ARG A 1 120 ? -17.601 -5.834 12.814 1.00 89.00 120 ARG A O 1
ATOM 960 N N . ALA A 1 121 ? -18.584 -4.295 14.126 1.00 83.44 121 ALA A N 1
ATOM 961 C CA . ALA A 1 121 ? -18.352 -3.164 13.232 1.00 83.44 121 ALA A CA 1
ATOM 962 C C . ALA A 1 121 ? -16.852 -2.870 13.032 1.00 83.44 121 ALA A C 1
ATOM 964 O O . ALA A 1 121 ? -16.412 -2.647 11.900 1.00 83.44 121 ALA A O 1
ATOM 965 N N . PHE A 1 122 ? -16.053 -2.908 14.104 1.00 85.00 122 PHE A N 1
ATOM 966 C CA . PHE A 1 122 ? -14.598 -2.754 14.021 1.00 85.00 122 PHE A CA 1
ATOM 967 C C . PHE A 1 122 ? -13.955 -3.876 13.198 1.00 85.00 122 PHE A C 1
ATOM 969 O O . PHE A 1 122 ? -13.197 -3.587 12.273 1.00 85.00 122 PHE A O 1
ATOM 976 N N . ASN A 1 123 ? -14.311 -5.134 13.463 1.00 87.62 123 ASN A N 1
ATOM 977 C CA . ASN A 1 123 ? -13.784 -6.294 12.744 1.00 87.62 123 ASN A CA 1
ATOM 978 C C . ASN A 1 123 ? -14.124 -6.249 11.249 1.00 87.62 123 ASN A C 1
ATOM 980 O O . ASN A 1 123 ? -13.267 -6.554 10.420 1.00 87.62 123 ASN A O 1
ATOM 984 N N . GLY A 1 124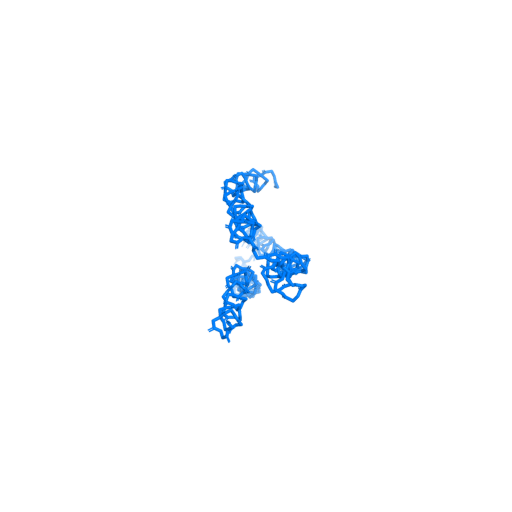 ? -15.334 -5.808 10.888 1.00 87.81 124 GLY A N 1
ATOM 985 C CA . GLY A 1 124 ? -15.722 -5.618 9.489 1.00 87.81 124 GLY A CA 1
ATOM 986 C C . GLY A 1 124 ? -14.843 -4.588 8.771 1.00 87.81 124 GLY A C 1
ATOM 987 O O . GLY A 1 124 ? -14.342 -4.846 7.675 1.00 87.81 124 GLY A O 1
ATOM 988 N N . ARG A 1 125 ? -14.581 -3.441 9.411 1.00 82.88 125 ARG A N 1
ATOM 989 C CA . ARG A 1 125 ? -13.687 -2.412 8.849 1.00 82.88 125 ARG A CA 1
ATOM 990 C C . ARG A 1 125 ? -12.229 -2.865 8.820 1.00 82.88 125 ARG A C 1
ATOM 992 O O . ARG A 1 125 ? -11.541 -2.604 7.839 1.00 82.88 125 ARG A O 1
ATOM 999 N N . PHE A 1 126 ? -11.777 -3.586 9.843 1.00 82.88 126 PHE A N 1
ATOM 1000 C CA . PHE A 1 126 ? -10.437 -4.166 9.904 1.00 82.88 126 PHE A CA 1
ATOM 1001 C C . PHE A 1 126 ? -10.199 -5.158 8.758 1.00 82.88 126 PHE A C 1
ATOM 1003 O O . PHE A 1 126 ? -9.193 -5.059 8.057 1.00 82.88 126 PHE A O 1
ATOM 1010 N N . ALA A 1 127 ? -11.149 -6.065 8.511 1.00 87.75 127 ALA A N 1
ATOM 1011 C CA . ALA A 1 127 ? -11.082 -7.017 7.404 1.00 87.75 127 ALA A CA 1
ATOM 1012 C C . ALA A 1 127 ? -11.055 -6.309 6.038 1.00 87.75 127 ALA A C 1
ATOM 1014 O O . ALA A 1 127 ? -10.259 -6.668 5.170 1.00 87.75 127 ALA A O 1
ATOM 1015 N N . HIS A 1 128 ? -11.867 -5.263 5.862 1.00 83.88 128 HIS A N 1
ATOM 1016 C CA . HIS A 1 128 ? -11.876 -4.465 4.636 1.00 83.88 128 HIS A CA 1
ATOM 1017 C C . HIS A 1 128 ? -10.534 -3.749 4.394 1.00 83.88 128 HIS A C 1
ATOM 1019 O O . HIS A 1 128 ? -9.981 -3.815 3.293 1.00 83.88 128 HIS A O 1
ATOM 1025 N N . THR A 1 129 ? -9.954 -3.123 5.423 1.00 82.81 129 THR A N 1
ATOM 1026 C CA . THR A 1 129 ? -8.620 -2.508 5.328 1.00 82.81 129 THR A CA 1
ATOM 1027 C C . THR A 1 129 ? -7.535 -3.551 5.053 1.00 82.81 129 THR A C 1
ATOM 1029 O O . THR A 1 129 ? -6.639 -3.308 4.242 1.00 82.81 129 THR A O 1
ATOM 1032 N N . ALA A 1 130 ? -7.627 -4.737 5.662 1.00 83.12 130 ALA A N 1
ATOM 1033 C CA . ALA A 1 130 ? -6.704 -5.838 5.404 1.00 83.12 130 ALA A CA 1
ATOM 1034 C C . ALA A 1 130 ? -6.773 -6.311 3.941 1.00 83.12 130 ALA A C 1
ATOM 1036 O O . ALA A 1 130 ? -5.729 -6.471 3.308 1.00 83.12 130 ALA A O 1
ATOM 1037 N N . ALA A 1 131 ? -7.974 -6.450 3.371 1.00 86.12 131 ALA A N 1
ATOM 1038 C CA . ALA A 1 131 ? -8.161 -6.800 1.963 1.00 86.12 131 ALA A CA 1
ATOM 1039 C C . ALA A 1 131 ? -7.554 -5.746 1.018 1.00 86.12 131 ALA A C 1
ATOM 1041 O O . ALA A 1 131 ? -6.822 -6.093 0.087 1.00 86.12 131 ALA A O 1
ATO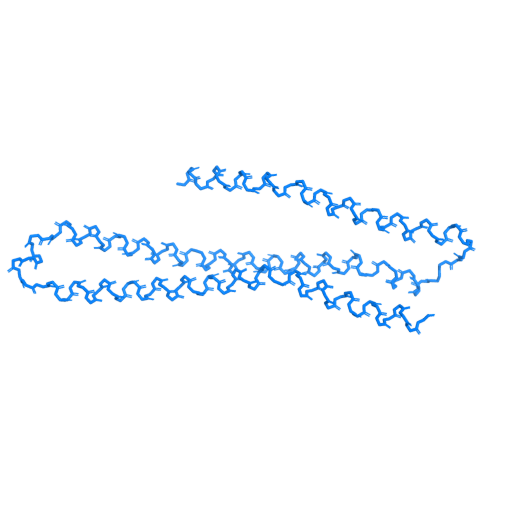M 1042 N N . ILE A 1 132 ? -7.777 -4.454 1.296 1.00 85.25 132 ILE A N 1
ATOM 1043 C CA . ILE A 1 132 ? -7.141 -3.355 0.553 1.00 85.25 132 ILE A CA 1
ATOM 1044 C C . ILE A 1 132 ? -5.616 -3.463 0.645 1.00 85.25 132 ILE A C 1
ATOM 1046 O O . ILE A 1 132 ? -4.929 -3.356 -0.369 1.00 85.25 132 ILE A O 1
ATOM 1050 N N . ASN A 1 133 ? -5.070 -3.723 1.832 1.00 81.75 133 ASN A N 1
ATOM 1051 C CA . ASN A 1 133 ? -3.627 -3.833 2.024 1.00 81.75 133 ASN A CA 1
ATOM 1052 C C . ASN A 1 133 ? -3.022 -5.026 1.259 1.00 81.75 133 ASN A C 1
ATOM 1054 O O . ASN A 1 133 ? -1.960 -4.898 0.647 1.00 81.75 133 ASN A O 1
ATOM 1058 N N . VAL A 1 134 ? -3.706 -6.174 1.229 1.00 85.06 134 VAL A N 1
ATOM 1059 C CA . VAL A 1 134 ? -3.278 -7.339 0.436 1.00 85.06 134 VAL A CA 1
ATOM 1060 C C . VAL A 1 134 ? -3.248 -6.994 -1.052 1.00 85.06 134 VAL A C 1
ATOM 1062 O O . VAL A 1 134 ? -2.219 -7.203 -1.699 1.00 85.06 134 VAL A O 1
ATOM 1065 N N . ASN A 1 135 ? -4.317 -6.391 -1.577 1.00 83.44 135 ASN A N 1
ATOM 1066 C CA . ASN A 1 135 ? -4.381 -5.970 -2.979 1.00 83.44 135 ASN A CA 1
ATOM 1067 C C . ASN A 1 135 ? -3.273 -4.965 -3.310 1.00 83.44 135 ASN A C 1
ATOM 1069 O O . ASN A 1 135 ? -2.568 -5.107 -4.306 1.00 83.44 135 ASN A O 1
ATOM 1073 N N . ASN A 1 136 ? -3.045 -4.000 -2.424 1.00 80.75 136 ASN A N 1
ATOM 1074 C CA . ASN A 1 136 ? -2.013 -2.984 -2.576 1.00 80.75 136 ASN A CA 1
ATOM 1075 C C . ASN A 1 136 ? -0.594 -3.566 -2.623 1.00 80.75 136 ASN A C 1
ATOM 1077 O O . ASN A 1 136 ? 0.244 -3.041 -3.360 1.00 80.75 136 ASN A O 1
ATOM 1081 N N . ASN A 1 137 ? -0.327 -4.623 -1.851 1.00 80.06 137 ASN A N 1
ATOM 1082 C CA . ASN A 1 137 ? 0.971 -5.297 -1.814 1.00 80.06 137 ASN A CA 1
ATOM 1083 C C . ASN A 1 137 ? 1.168 -6.264 -2.990 1.00 80.06 137 ASN A C 1
ATOM 1085 O O . ASN A 1 137 ? 2.293 -6.431 -3.460 1.00 80.06 137 ASN A O 1
ATOM 1089 N N . LYS A 1 138 ? 0.097 -6.898 -3.483 1.00 82.25 138 LYS A N 1
ATOM 1090 C CA . LYS A 1 138 ? 0.166 -7.868 -4.588 1.00 82.25 138 LYS A CA 1
ATOM 1091 C C . LYS A 1 138 ? 0.075 -7.230 -5.973 1.00 82.25 138 LYS A C 1
ATOM 1093 O O . LYS A 1 138 ? 0.634 -7.791 -6.910 1.00 82.25 138 LYS A O 1
ATOM 1098 N N . PHE A 1 139 ? -0.523 -6.044 -6.098 1.00 79.44 139 PHE A N 1
ATOM 1099 C CA . PHE A 1 139 ? -0.688 -5.353 -7.380 1.00 79.44 139 PHE A CA 1
ATOM 1100 C C . PHE A 1 139 ? 0.634 -5.156 -8.128 1.00 79.44 139 PHE A C 1
ATOM 1102 O O . PHE A 1 139 ? 0.723 -5.469 -9.310 1.00 79.44 139 PHE A O 1
ATOM 1109 N N . ALA A 1 140 ? 1.688 -4.711 -7.434 1.00 75.69 140 ALA A N 1
ATOM 1110 C CA . ALA A 1 140 ? 2.999 -4.529 -8.055 1.00 75.69 140 ALA A CA 1
ATOM 1111 C C . ALA A 1 140 ? 3.552 -5.850 -8.620 1.00 75.69 140 ALA A C 1
ATOM 1113 O O . ALA A 1 140 ? 4.068 -5.869 -9.732 1.00 75.69 140 ALA A O 1
ATOM 1114 N N . ALA A 1 141 ? 3.394 -6.962 -7.895 1.00 79.94 141 ALA A N 1
ATOM 1115 C CA . ALA A 1 141 ? 3.831 -8.277 -8.361 1.00 79.94 141 ALA A CA 1
ATOM 1116 C C . ALA A 1 141 ? 3.004 -8.768 -9.562 1.00 79.94 141 ALA A C 1
ATOM 1118 O O . ALA A 1 141 ? 3.576 -9.297 -10.512 1.00 79.94 141 ALA A O 1
ATOM 1119 N N . TRP A 1 142 ? 1.684 -8.557 -9.552 1.00 83.31 142 TRP A N 1
ATOM 1120 C CA . TRP A 1 142 ? 0.805 -8.915 -10.670 1.00 83.31 142 TRP A CA 1
ATOM 1121 C C . TRP A 1 142 ? 1.095 -8.097 -11.928 1.00 83.31 142 TRP A C 1
ATOM 1123 O O . TRP A 1 142 ? 1.183 -8.667 -13.013 1.00 83.31 142 TRP A O 1
ATOM 1133 N N . CYS A 1 143 ? 1.315 -6.788 -11.791 1.00 79.38 143 CYS A N 1
ATOM 1134 C CA . CYS A 1 143 ? 1.707 -5.939 -12.913 1.00 79.38 143 CYS A CA 1
ATOM 1135 C C . CYS A 1 143 ? 3.066 -6.340 -13.485 1.00 79.38 143 CYS A C 1
ATOM 1137 O O . CYS A 1 143 ? 3.199 -6.421 -14.703 1.00 79.38 143 CYS A O 1
ATOM 1139 N N . THR A 1 144 ? 4.056 -6.628 -12.634 1.00 79.31 144 THR A N 1
ATOM 1140 C CA . THR A 1 144 ? 5.360 -7.111 -13.102 1.00 79.31 144 THR A CA 1
ATOM 1141 C C . THR A 1 144 ? 5.215 -8.433 -13.846 1.00 79.31 144 THR A C 1
ATOM 1143 O O . THR A 1 144 ? 5.739 -8.546 -14.945 1.00 79.31 144 THR A O 1
ATOM 1146 N N . LEU A 1 145 ? 4.473 -9.403 -13.297 1.00 83.12 145 LEU A N 1
ATOM 1147 C CA . LEU A 1 145 ? 4.249 -10.708 -13.928 1.00 83.12 145 LEU A CA 1
ATOM 1148 C C . LEU A 1 145 ? 3.541 -10.579 -15.286 1.00 83.12 145 LEU A C 1
ATOM 1150 O O . LEU A 1 145 ? 3.953 -11.201 -16.261 1.00 83.12 145 LEU A O 1
ATOM 1154 N N . GLY A 1 146 ? 2.485 -9.765 -15.357 1.00 82.62 146 GLY A N 1
ATOM 1155 C CA . GLY A 1 146 ? 1.748 -9.538 -16.598 1.00 82.62 146 GLY A CA 1
ATOM 1156 C C . GLY A 1 146 ? 2.622 -8.873 -17.658 1.00 82.62 146 GLY A C 1
ATOM 1157 O O . GLY A 1 146 ? 2.685 -9.340 -18.793 1.00 82.62 146 GLY A O 1
ATOM 1158 N N . LEU A 1 147 ? 3.358 -7.827 -17.276 1.00 79.12 147 LEU A N 1
ATOM 1159 C CA . LEU A 1 147 ? 4.221 -7.100 -18.200 1.00 79.12 147 LEU A CA 1
ATOM 1160 C C . LEU A 1 147 ? 5.398 -7.955 -18.684 1.00 79.12 147 LEU A C 1
ATOM 1162 O O . LEU A 1 147 ? 5.692 -7.940 -19.876 1.00 79.12 147 LEU A O 1
ATOM 1166 N N . THR A 1 148 ? 6.053 -8.723 -17.806 1.00 78.69 148 THR A N 1
ATOM 1167 C CA . THR A 1 148 ? 7.146 -9.620 -18.217 1.00 78.69 148 THR A CA 1
ATOM 1168 C C . THR A 1 148 ? 6.639 -10.772 -19.077 1.00 78.69 148 THR A C 1
ATOM 1170 O O . THR A 1 148 ? 7.315 -11.142 -20.033 1.00 78.69 148 THR A O 1
ATOM 1173 N N . SER A 1 149 ? 5.445 -11.304 -18.805 1.00 81.75 149 SER A N 1
ATOM 1174 C CA . SER A 1 149 ? 4.838 -12.355 -19.629 1.00 81.75 149 SER A CA 1
ATOM 1175 C C . SER A 1 149 ? 4.536 -11.864 -21.048 1.00 81.75 149 SER A C 1
ATOM 1177 O O . SER A 1 149 ? 4.943 -12.505 -22.016 1.00 81.75 149 SER A O 1
ATOM 1179 N N . ILE A 1 150 ? 3.907 -10.691 -21.178 1.00 83.06 150 ILE A N 1
ATOM 1180 C CA . ILE A 1 150 ? 3.631 -10.057 -22.478 1.00 83.06 150 ILE A CA 1
ATOM 1181 C C . ILE A 1 150 ? 4.942 -9.743 -23.208 1.00 83.06 150 ILE A C 1
ATOM 1183 O O . ILE A 1 150 ? 5.078 -10.005 -24.401 1.00 83.06 150 ILE A O 1
ATOM 1187 N N . TRP A 1 151 ? 5.932 -9.224 -22.483 1.00 75.62 151 TRP A N 1
ATOM 1188 C CA . TRP A 1 151 ? 7.243 -8.899 -23.031 1.00 75.62 151 TRP A CA 1
ATOM 1189 C C . TRP A 1 151 ? 7.961 -10.111 -23.631 1.00 75.62 151 TRP A C 1
ATOM 1191 O O . TRP A 1 151 ? 8.464 -10.039 -24.751 1.00 75.62 151 TRP A O 1
ATOM 1201 N N . ILE A 1 152 ? 7.984 -11.230 -22.903 1.00 78.75 152 ILE A N 1
ATOM 1202 C CA . ILE A 1 152 ? 8.625 -12.470 -23.353 1.00 78.75 152 ILE A CA 1
ATOM 1203 C C . ILE A 1 152 ? 7.928 -13.016 -24.602 1.00 78.75 152 ILE A C 1
ATOM 1205 O O . ILE A 1 152 ? 8.612 -13.477 -25.509 1.00 78.75 152 ILE A O 1
ATOM 1209 N N . GLN A 1 153 ? 6.599 -12.923 -24.690 1.00 81.31 153 GLN A N 1
ATOM 1210 C CA . GLN A 1 153 ? 5.863 -13.358 -25.882 1.00 81.31 153 GLN A CA 1
ATOM 1211 C C . GLN A 1 153 ? 6.207 -12.517 -27.119 1.00 81.31 153 GLN A C 1
ATOM 1213 O O . GLN A 1 153 ? 6.342 -13.067 -28.205 1.00 81.31 153 GLN A O 1
ATOM 1218 N N . ILE A 1 154 ? 6.388 -11.203 -26.967 1.00 74.88 154 ILE A N 1
ATOM 1219 C CA . ILE A 1 154 ? 6.708 -10.304 -28.088 1.00 74.88 154 ILE A CA 1
ATOM 1220 C C . ILE A 1 154 ? 8.171 -10.456 -28.527 1.00 74.88 154 ILE A C 1
ATOM 1222 O O . ILE A 1 154 ? 8.451 -10.501 -29.721 1.00 74.88 154 ILE A O 1
ATOM 1226 N N . LEU A 1 155 ? 9.107 -10.544 -27.575 1.00 66.31 155 LEU A N 1
ATOM 1227 C CA . LEU A 1 155 ? 10.538 -10.655 -27.871 1.00 66.31 155 LEU A CA 1
ATOM 1228 C C . LEU A 1 155 ? 10.949 -12.080 -28.279 1.00 66.31 155 LEU A C 1
ATOM 1230 O O . LEU A 1 155 ? 11.901 -12.241 -29.027 1.00 66.31 155 LEU A O 1
ATOM 1234 N N . GLY A 1 156 ? 10.261 -13.110 -27.778 1.00 59.09 156 GLY A N 1
ATOM 1235 C CA . GLY A 1 156 ? 10.534 -14.513 -28.106 1.00 59.09 156 GLY A CA 1
ATOM 1236 C C . GLY A 1 156 ? 9.992 -14.965 -29.465 1.00 59.09 156 GLY A C 1
ATOM 1237 O O . GLY A 1 156 ? 10.373 -16.034 -29.929 1.00 59.09 156 GLY A O 1
ATOM 1238 N N . CYS A 1 157 ? 9.126 -14.167 -30.099 1.00 51.66 157 CYS A N 1
ATOM 1239 C CA . CYS A 1 157 ? 8.559 -14.440 -31.426 1.00 51.66 157 CYS A CA 1
ATOM 1240 C C . CYS A 1 157 ? 9.231 -13.651 -32.568 1.00 51.66 157 CYS A C 1
ATOM 1242 O O . CYS A 1 157 ? 8.757 -13.730 -33.701 1.00 51.66 157 CYS A O 1
ATOM 1244 N N . SER A 1 158 ? 10.290 -12.877 -32.295 1.00 45.28 158 SER A N 1
ATOM 1245 C CA . SER A 1 158 ? 10.983 -12.024 -33.276 1.00 45.28 158 SER A CA 1
ATOM 1246 C C . SER A 1 158 ? 12.480 -12.289 -33.322 1.00 45.28 158 SER A C 1
ATOM 1248 O O . SER A 1 158 ? 13.052 -11.961 -34.386 1.00 45.28 158 SER A O 1
#

Radius of gyration: 26.33 Å; chains: 1; bounding box: 58×26×77 Å